Protein AF-A0A0U5NXQ2-F1 (afdb_monomer_lite)

Radius of gyration: 11.37 Å; chains: 1; bounding box: 31×27×22 Å

pLDDT: mean 83.94, std 10.57, range [35.78, 93.31]

Sequence (85 aa):
MEQYLIEIRDLKDLSKYITLLESFKLRGEIHIEHEILHADDILLMCEKCISRKVWLKVTEGEKRDENSILEYLRKNNLLVSGEGE

Foldseek 3Di:
DWKFWWAAADVLSLVLLQVLCVVFVWWWWKADDPDIDTSPPSVVCVVPRHRHTIMTGTDDTPPPPVVVSVVSCVVSVTTPDTPDD

Structure (mmCIF, N/CA/C/O backbone):
data_AF-A0A0U5NXQ2-F1
#
_entry.id   AF-A0A0U5NXQ2-F1
#
loop_
_atom_site.group_PDB
_atom_site.id
_atom_site.type_symbol
_atom_site.label_atom_id
_atom_site.label_alt_id
_atom_site.label_comp_id
_atom_site.label_asym_id
_atom_site.label_entity_id
_atom_site.label_seq_id
_atom_site.pdbx_PDB_ins_code
_atom_site.Cartn_x
_atom_site.Cartn_y
_atom_site.Cartn_z
_atom_site.occupancy
_atom_site.B_iso_or_equiv
_atom_site.auth_seq_id
_atom_site.auth_comp_id
_atom_site.auth_asym_id
_atom_site.auth_atom_id
_atom_site.pdbx_PDB_model_num
ATOM 1 N N . MET A 1 1 ? 14.342 -6.297 -4.927 1.00 62.47 1 MET A N 1
ATOM 2 C CA . MET A 1 1 ? 12.873 -6.146 -5.031 1.00 62.47 1 MET A CA 1
ATOM 3 C C . MET A 1 1 ? 12.437 -5.568 -3.708 1.00 62.47 1 MET A C 1
ATOM 5 O O . MET A 1 1 ? 12.702 -6.210 -2.703 1.00 62.47 1 MET A O 1
ATOM 9 N N . GLU A 1 2 ? 11.866 -4.369 -3.712 1.00 77.56 2 GLU A N 1
ATOM 10 C CA . GLU A 1 2 ? 11.522 -3.630 -2.491 1.00 77.56 2 GLU A CA 1
ATOM 11 C C . GLU A 1 2 ? 10.127 -4.038 -1.998 1.00 77.56 2 GLU A C 1
ATOM 13 O O . GLU A 1 2 ? 9.197 -4.187 -2.803 1.00 77.56 2 GLU A O 1
ATOM 18 N N . GLN A 1 3 ? 9.987 -4.242 -0.685 1.00 87.06 3 GLN A N 1
ATOM 19 C CA . GLN A 1 3 ? 8.723 -4.600 -0.041 1.00 87.06 3 GLN A CA 1
ATOM 20 C C . GLN A 1 3 ? 8.457 -3.710 1.177 1.00 87.06 3 GLN A C 1
ATOM 22 O O . GLN A 1 3 ? 9.303 -3.541 2.054 1.00 87.06 3 GLN A O 1
ATOM 27 N N . TYR A 1 4 ? 7.244 -3.165 1.248 1.00 88.62 4 TYR A N 1
ATOM 28 C CA . TYR A 1 4 ? 6.811 -2.281 2.325 1.00 88.62 4 TYR A CA 1
ATOM 29 C C . TYR A 1 4 ? 5.540 -2.826 2.969 1.00 88.62 4 TYR A C 1
ATOM 31 O O . TYR A 1 4 ? 4.535 -3.032 2.287 1.00 88.62 4 TYR A O 1
ATOM 39 N N . LEU A 1 5 ? 5.556 -3.015 4.288 1.00 91.25 5 LEU A N 1
ATOM 40 C CA . LEU A 1 5 ? 4.348 -3.311 5.046 1.00 91.25 5 LEU A CA 1
ATOM 41 C C . LEU A 1 5 ? 3.614 -1.998 5.294 1.00 91.25 5 LEU A C 1
ATOM 43 O O . LEU A 1 5 ? 4.075 -1.148 6.064 1.00 91.25 5 LEU A O 1
ATOM 47 N N . ILE A 1 6 ? 2.469 -1.841 4.644 1.00 91.56 6 ILE A N 1
ATOM 48 C CA . ILE A 1 6 ? 1.629 -0.652 4.746 1.00 91.56 6 ILE A CA 1
ATOM 49 C C . ILE A 1 6 ? 0.288 -0.989 5.393 1.00 91.56 6 ILE A C 1
ATOM 51 O O . ILE A 1 6 ? -0.168 -2.132 5.367 1.00 91.56 6 ILE A O 1
ATOM 55 N N . GLU A 1 7 ? -0.359 0.015 5.968 1.00 91.94 7 GLU A N 1
ATOM 56 C CA . GLU A 1 7 ? -1.707 -0.107 6.521 1.00 91.94 7 GLU A CA 1
ATOM 57 C C . GLU A 1 7 ? -2.577 1.035 5.999 1.00 91.94 7 GLU A C 1
ATOM 59 O O . GLU A 1 7 ? -2.259 2.211 6.179 1.00 91.94 7 GLU A O 1
ATOM 64 N N . ILE A 1 8 ? -3.683 0.684 5.342 1.00 90.38 8 ILE A N 1
ATOM 65 C CA . ILE A 1 8 ? -4.670 1.644 4.842 1.00 90.38 8 ILE A CA 1
ATOM 66 C C . ILE A 1 8 ? -5.859 1.595 5.795 1.00 90.38 8 ILE A C 1
ATOM 68 O O . ILE A 1 8 ? -6.679 0.688 5.716 1.00 90.38 8 ILE A O 1
ATOM 72 N N . ARG A 1 9 ? -5.962 2.537 6.735 1.00 89.56 9 ARG A N 1
ATOM 73 C CA . ARG A 1 9 ? -7.009 2.482 7.777 1.00 89.56 9 ARG A CA 1
ATOM 74 C C . ARG A 1 9 ? -8.343 3.052 7.320 1.00 89.56 9 ARG A C 1
ATOM 76 O O . ARG A 1 9 ? -9.392 2.594 7.760 1.00 89.56 9 ARG A O 1
ATOM 83 N N . ASP A 1 10 ? -8.297 4.047 6.445 1.00 90.00 10 ASP A N 1
ATOM 84 C CA . ASP A 1 10 ? -9.461 4.800 6.001 1.00 90.00 10 ASP A CA 1
ATOM 85 C C . ASP A 1 10 ? -9.269 5.361 4.580 1.00 90.00 10 ASP A C 1
ATOM 87 O O . ASP A 1 10 ? -8.221 5.202 3.949 1.00 90.00 10 ASP A O 1
ATOM 91 N N . LEU A 1 11 ? -10.300 6.039 4.068 1.00 88.88 11 LEU A N 1
ATOM 92 C CA . LEU A 1 11 ? -10.292 6.629 2.726 1.00 88.88 11 LEU A CA 1
ATOM 93 C C . LEU A 1 11 ? -9.242 7.740 2.548 1.00 88.88 11 LEU A C 1
ATOM 95 O O . LEU A 1 11 ? -8.806 7.987 1.424 1.00 88.88 11 LEU A O 1
ATOM 99 N N . LYS A 1 12 ? -8.814 8.418 3.621 1.00 91.00 12 LYS A N 1
ATOM 100 C CA . LYS A 1 12 ? -7.732 9.410 3.539 1.00 91.00 12 LYS A CA 1
ATOM 101 C C . LYS A 1 12 ? -6.397 8.711 3.343 1.00 91.00 12 LYS A C 1
ATOM 103 O O . LYS A 1 12 ? -5.601 9.166 2.528 1.00 91.00 12 LYS A O 1
ATOM 108 N N . ASP A 1 13 ? -6.158 7.612 4.052 1.00 91.69 13 ASP A N 1
ATOM 109 C CA . ASP A 1 13 ? -4.963 6.791 3.847 1.00 91.69 13 ASP A CA 1
ATOM 110 C C . ASP A 1 13 ? -4.947 6.189 2.427 1.00 91.69 13 ASP A C 1
ATOM 112 O O . ASP A 1 13 ? -3.910 6.225 1.764 1.00 91.69 13 ASP A O 1
ATOM 116 N N . LEU A 1 14 ? -6.105 5.772 1.897 1.00 90.69 14 LEU A N 1
ATOM 117 C CA . LEU A 1 14 ? -6.231 5.329 0.502 1.00 90.69 14 LEU A CA 1
ATOM 118 C C . LEU A 1 14 ? -5.884 6.451 -0.490 1.00 90.69 14 LEU A C 1
ATOM 120 O O . LEU A 1 14 ? -5.150 6.227 -1.447 1.00 90.69 14 LEU A O 1
ATOM 124 N N . SER A 1 15 ? -6.352 7.678 -0.249 1.00 92.06 15 SER A N 1
ATOM 125 C CA . SER A 1 15 ? -6.012 8.834 -1.091 1.00 92.06 15 SER A CA 1
ATOM 126 C C . SER A 1 15 ? -4.504 9.123 -1.113 1.00 92.06 15 SER A C 1
ATOM 128 O O . SER A 1 15 ? -3.938 9.388 -2.179 1.00 92.06 15 SER A O 1
ATOM 130 N N . LYS A 1 16 ? -3.824 9.013 0.035 1.00 93.31 16 LYS A N 1
ATOM 131 C CA . LYS A 1 16 ? -2.359 9.140 0.116 1.00 93.31 16 LYS A CA 1
ATOM 132 C C . LYS A 1 16 ? -1.649 8.006 -0.629 1.00 93.31 16 LYS A C 1
ATOM 134 O O . LYS A 1 16 ? -0.646 8.249 -1.291 1.00 93.31 16 LYS A O 1
ATOM 139 N N . TYR A 1 17 ? -2.172 6.783 -0.550 1.00 91.38 17 TYR A N 1
ATOM 140 C CA . TYR A 1 17 ? -1.649 5.641 -1.298 1.00 91.38 17 TYR A CA 1
ATOM 141 C C . TYR A 1 17 ? -1.771 5.838 -2.819 1.00 91.38 17 TYR A C 1
ATOM 143 O O . TYR A 1 17 ? -0.796 5.648 -3.537 1.00 91.38 17 TYR A O 1
ATOM 151 N N . ILE A 1 18 ? -2.919 6.311 -3.312 1.00 91.00 18 ILE A N 1
ATOM 152 C CA . ILE A 1 18 ? -3.098 6.648 -4.736 1.00 91.00 18 ILE A CA 1
ATOM 153 C C . ILE A 1 18 ? -2.072 7.709 -5.159 1.00 91.00 18 ILE A C 1
ATOM 155 O O . ILE A 1 18 ? -1.374 7.551 -6.158 1.00 91.00 18 ILE A O 1
ATOM 159 N N . THR A 1 19 ? -1.908 8.749 -4.335 1.00 91.94 19 THR A N 1
ATOM 160 C CA . THR A 1 19 ? -0.950 9.834 -4.591 1.00 91.94 19 THR A CA 1
ATOM 161 C C . THR A 1 19 ? 0.490 9.319 -4.658 1.00 91.94 19 THR A C 1
ATOM 163 O O . THR A 1 19 ? 1.274 9.800 -5.478 1.00 91.94 19 THR A O 1
ATOM 166 N N . LEU A 1 20 ? 0.855 8.347 -3.814 1.00 90.31 20 LEU A N 1
ATOM 167 C CA . LEU A 1 20 ? 2.146 7.661 -3.875 1.00 90.31 20 LEU A CA 1
ATOM 168 C C . LEU A 1 20 ? 2.328 6.973 -5.235 1.00 90.31 20 LEU A C 1
ATOM 170 O O . LEU A 1 20 ? 3.330 7.216 -5.906 1.00 90.31 20 LEU A O 1
ATOM 174 N N . LEU A 1 21 ? 1.365 6.150 -5.661 1.00 89.06 21 LEU A N 1
ATOM 175 C CA . LEU A 1 21 ? 1.463 5.435 -6.936 1.00 89.06 21 LEU A CA 1
ATOM 176 C C . LEU A 1 21 ? 1.648 6.394 -8.114 1.00 89.06 21 LEU A C 1
ATOM 178 O O . LEU A 1 21 ? 2.536 6.182 -8.937 1.00 89.06 21 LEU A O 1
ATOM 182 N N . GLU A 1 22 ? 0.879 7.483 -8.159 1.00 88.44 22 GLU A N 1
ATOM 183 C CA . GLU A 1 22 ? 0.972 8.481 -9.228 1.00 88.44 22 GLU A CA 1
ATOM 184 C C . GLU A 1 22 ? 2.290 9.269 -9.188 1.00 88.44 22 GLU A C 1
ATOM 186 O O . GLU A 1 22 ? 2.954 9.434 -10.214 1.00 88.44 22 GLU A O 1
ATOM 191 N N . SER A 1 23 ? 2.712 9.730 -8.005 1.00 86.56 23 SER A N 1
ATOM 192 C CA . SER A 1 23 ? 3.897 10.595 -7.847 1.00 86.56 23 SER A CA 1
ATOM 193 C C . SER A 1 23 ? 5.201 9.893 -8.217 1.00 86.56 23 SER A C 1
ATOM 195 O O . SER A 1 23 ? 6.138 10.522 -8.726 1.00 86.56 23 SER A O 1
ATOM 197 N N . PHE A 1 24 ? 5.260 8.592 -7.944 1.00 84.12 24 PHE A N 1
ATOM 198 C CA . PHE A 1 24 ? 6.428 7.749 -8.177 1.00 84.12 24 PHE A CA 1
ATOM 199 C C . PHE A 1 24 ? 6.281 6.865 -9.424 1.00 84.12 24 PHE A C 1
ATOM 201 O O . PHE A 1 24 ? 7.235 6.177 -9.799 1.00 84.12 24 PHE A O 1
ATOM 208 N N . LYS A 1 25 ? 5.114 6.921 -10.089 1.00 85.12 25 LYS A N 1
ATOM 209 C CA . LYS A 1 25 ? 4.716 6.045 -11.200 1.00 85.12 25 LYS A CA 1
ATOM 210 C C . LYS A 1 25 ? 5.004 4.578 -10.877 1.00 85.12 25 LYS A C 1
ATOM 212 O O . LYS A 1 25 ? 5.656 3.872 -11.648 1.00 85.12 25 LYS A O 1
ATOM 217 N N . LEU A 1 26 ? 4.587 4.166 -9.682 1.00 84.56 26 LEU A N 1
ATOM 218 C CA . LEU A 1 26 ? 4.869 2.834 -9.165 1.00 84.56 26 LEU A CA 1
ATOM 219 C C . LEU A 1 26 ? 3.948 1.818 -9.813 1.00 84.56 26 LEU A C 1
ATOM 221 O O . LEU A 1 26 ? 2.747 2.043 -9.959 1.00 84.56 26 LEU A O 1
ATOM 225 N N . ARG A 1 27 ? 4.526 0.667 -10.127 1.00 86.25 27 ARG A N 1
ATOM 226 C CA . ARG A 1 27 ? 3.793 -0.561 -10.405 1.00 86.25 27 ARG A CA 1
ATOM 227 C C . ARG A 1 27 ? 4.273 -1.628 -9.452 1.00 86.25 27 ARG A C 1
ATOM 229 O O . ARG A 1 27 ? 5.447 -1.668 -9.072 1.00 86.25 27 ARG A O 1
ATOM 236 N N . GLY A 1 28 ? 3.347 -2.472 -9.043 1.00 88.00 28 GLY A N 1
ATOM 237 C CA . GLY A 1 28 ? 3.624 -3.440 -8.013 1.00 88.00 28 GLY A CA 1
ATOM 238 C C . GLY A 1 28 ? 2.460 -4.362 -7.746 1.00 88.00 28 GLY A C 1
ATOM 239 O O . GLY A 1 28 ? 1.417 -4.320 -8.400 1.00 88.00 28 GLY A O 1
ATOM 240 N N . GLU A 1 29 ? 2.680 -5.185 -6.743 1.00 92.12 29 GLU A N 1
ATOM 241 C CA . GLU A 1 29 ? 1.749 -6.179 -6.255 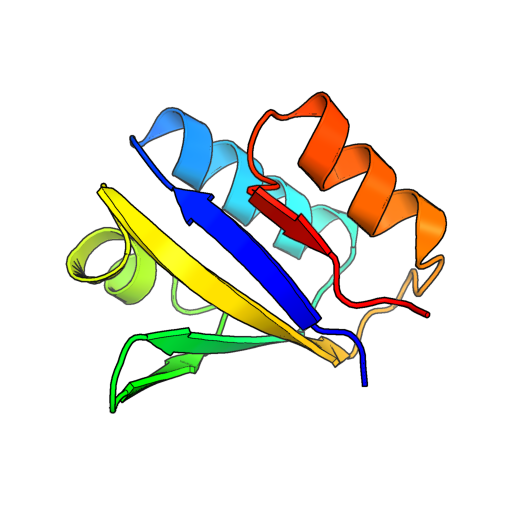1.00 92.12 29 GLU A CA 1
ATOM 242 C C . GLU A 1 29 ? 1.417 -5.837 -4.804 1.00 92.12 29 GLU A C 1
ATOM 244 O O . GLU A 1 29 ? 2.281 -5.411 -4.034 1.00 92.12 29 GLU A O 1
ATOM 249 N N . ILE A 1 30 ? 0.163 -6.025 -4.423 1.00 90.62 30 ILE A N 1
ATOM 250 C CA . ILE A 1 30 ? -0.285 -5.962 -3.040 1.00 90.62 30 ILE A CA 1
ATOM 251 C C . ILE A 1 30 ? -0.576 -7.388 -2.600 1.00 90.62 30 ILE A C 1
ATOM 253 O O . ILE A 1 30 ? -1.443 -8.057 -3.156 1.00 90.62 30 ILE A O 1
ATOM 257 N N . HIS A 1 31 ? 0.171 -7.859 -1.608 1.00 90.44 31 HIS A N 1
ATOM 258 C CA . HIS A 1 31 ? 0.002 -9.188 -1.041 1.00 90.44 31 HIS 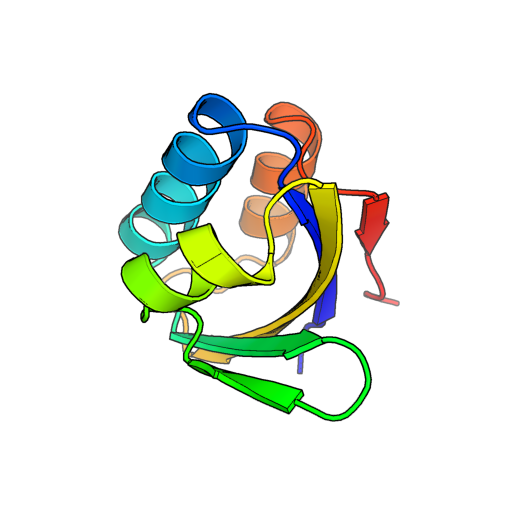A CA 1
ATOM 259 C C . HIS A 1 31 ? -0.822 -9.090 0.244 1.00 90.44 31 HIS A C 1
ATOM 261 O O . HIS A 1 31 ? -0.440 -8.396 1.195 1.00 90.44 31 HIS A O 1
ATOM 267 N N . ILE A 1 32 ? -1.950 -9.801 0.263 1.00 87.06 32 ILE A N 1
ATOM 268 C CA . ILE A 1 32 ? -2.903 -9.845 1.375 1.00 87.06 32 ILE A CA 1
ATOM 269 C C . ILE A 1 32 ? -3.214 -11.306 1.657 1.00 87.06 32 ILE A C 1
ATOM 271 O O . ILE A 1 32 ? -3.905 -11.949 0.875 1.00 87.06 32 ILE A O 1
ATOM 275 N N . GLU A 1 33 ? -2.734 -11.837 2.778 1.00 82.62 33 GLU A N 1
ATOM 276 C CA . GLU A 1 33 ? -2.974 -13.235 3.168 1.00 82.62 33 GLU A CA 1
ATOM 277 C C . GLU A 1 33 ? -2.596 -14.234 2.048 1.00 82.62 33 GLU A C 1
ATOM 279 O O . GLU A 1 33 ? -1.412 -14.486 1.835 1.00 82.62 33 GLU A O 1
ATOM 284 N N . HIS A 1 34 ? -3.584 -14.786 1.331 1.00 82.56 34 HIS A N 1
ATOM 285 C CA . HIS A 1 34 ? -3.411 -15.731 0.217 1.00 82.56 34 HIS A CA 1
ATOM 286 C C . HIS A 1 34 ? -3.721 -15.120 -1.162 1.00 82.56 34 HIS A C 1
ATOM 288 O O . HIS A 1 34 ? -3.782 -15.844 -2.156 1.00 82.56 34 HIS A O 1
ATOM 294 N N . GLU A 1 35 ? -3.941 -13.808 -1.234 1.00 87.69 35 GLU A N 1
ATOM 295 C CA . GLU A 1 35 ? -4.289 -13.083 -2.452 1.00 87.69 35 GLU A CA 1
ATOM 296 C C . GLU A 1 35 ? -3.162 -12.137 -2.881 1.00 87.69 35 GLU A C 1
ATOM 298 O O . GLU A 1 35 ? -2.478 -11.521 -2.057 1.00 87.69 35 GLU A O 1
ATOM 303 N N . ILE A 1 36 ? -2.990 -12.012 -4.198 1.00 90.69 36 ILE A N 1
ATOM 304 C CA . ILE A 1 36 ? -2.078 -11.058 -4.830 1.00 90.69 36 ILE A CA 1
ATOM 305 C C . ILE A 1 36 ? -2.923 -10.168 -5.731 1.00 90.69 36 ILE A C 1
ATOM 307 O O . ILE A 1 36 ? -3.627 -10.663 -6.611 1.00 90.69 36 ILE A O 1
ATOM 311 N N . LEU A 1 37 ? -2.869 -8.864 -5.484 1.00 90.19 37 LEU A N 1
ATOM 312 C CA . LEU A 1 37 ? -3.606 -7.848 -6.225 1.00 90.19 37 LEU A CA 1
ATOM 313 C C . LEU A 1 37 ? -2.638 -6.940 -6.979 1.00 90.19 37 LEU A C 1
ATOM 315 O O . LEU A 1 37 ? -1.505 -6.732 -6.545 1.00 90.19 37 LEU A O 1
ATOM 319 N N . HIS A 1 38 ? -3.096 -6.345 -8.074 1.00 90.69 38 HIS A N 1
ATOM 320 C CA . HIS A 1 38 ? -2.359 -5.265 -8.722 1.00 90.69 38 HIS A CA 1
ATOM 321 C C . HIS A 1 38 ? -2.436 -4.000 -7.865 1.00 90.69 38 HIS A C 1
ATOM 323 O O . HIS A 1 38 ? -3.519 -3.604 -7.437 1.00 90.69 38 HIS A O 1
ATOM 329 N N . ALA A 1 39 ? -1.290 -3.366 -7.607 1.00 88.31 39 ALA A N 1
ATOM 330 C CA . ALA A 1 39 ? -1.220 -2.159 -6.782 1.00 88.31 39 ALA A CA 1
ATOM 331 C C . ALA A 1 39 ? -2.065 -1.001 -7.353 1.00 88.31 39 ALA A C 1
ATOM 333 O O . ALA A 1 39 ? -2.615 -0.206 -6.597 1.00 88.31 39 ALA A O 1
ATOM 334 N N . ASP A 1 40 ? -2.203 -0.924 -8.678 1.00 88.00 40 ASP A N 1
ATOM 335 C CA . ASP A 1 40 ? -2.998 0.086 -9.381 1.00 88.00 40 ASP A CA 1
ATOM 336 C C . ASP A 1 40 ? -4.515 -0.189 -9.406 1.00 88.00 40 ASP A C 1
ATOM 338 O O . ASP A 1 40 ? -5.284 0.695 -9.792 1.00 88.00 40 ASP A O 1
ATOM 342 N N . ASP A 1 41 ? -4.980 -1.353 -8.934 1.00 90.31 41 ASP A N 1
ATOM 343 C CA . ASP A 1 41 ? -6.412 -1.658 -8.833 1.00 90.31 41 ASP A CA 1
ATOM 344 C C . ASP A 1 41 ? -7.033 -1.016 -7.579 1.00 90.31 41 ASP A C 1
ATOM 346 O O . ASP A 1 41 ? -7.294 -1.652 -6.555 1.00 90.31 41 ASP A O 1
ATOM 350 N N . ILE A 1 42 ? -7.254 0.298 -7.653 1.00 85.69 42 ILE A N 1
ATOM 351 C CA . ILE A 1 42 ? -7.717 1.121 -6.526 1.00 85.69 42 ILE A CA 1
ATOM 352 C C . ILE A 1 42 ? -9.080 0.672 -5.981 1.00 85.69 42 ILE A C 1
ATOM 354 O O . ILE A 1 42 ? -9.327 0.777 -4.777 1.00 85.69 42 ILE A O 1
ATOM 358 N N . LEU A 1 43 ? -9.971 0.173 -6.844 1.00 86.25 43 LEU A N 1
ATOM 359 C CA . LEU A 1 43 ? -11.289 -0.305 -6.421 1.00 86.25 43 LEU A CA 1
ATOM 360 C C . LEU A 1 43 ? -11.149 -1.546 -5.544 1.00 86.25 43 LEU A C 1
ATOM 362 O O . LEU A 1 43 ? -11.712 -1.597 -4.449 1.00 86.25 43 LEU A O 1
ATOM 366 N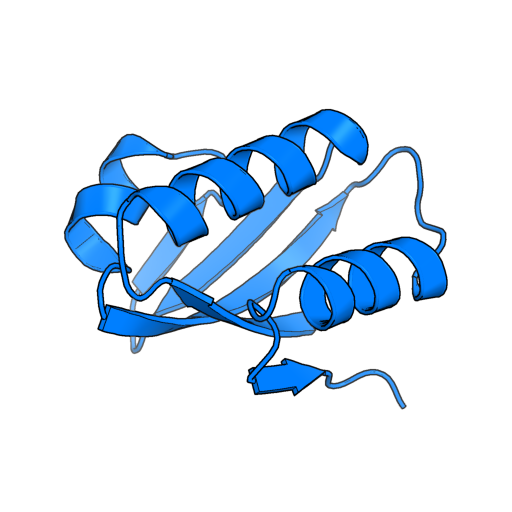 N . LEU A 1 44 ? -10.342 -2.506 -5.989 1.00 86.69 44 LEU A N 1
ATOM 367 C CA . LEU A 1 44 ? -10.094 -3.729 -5.241 1.00 86.69 44 LEU A CA 1
ATOM 368 C C . LEU A 1 44 ? -9.306 -3.456 -3.953 1.00 86.69 44 LEU A C 1
ATOM 370 O O . LEU A 1 44 ? -9.598 -4.042 -2.910 1.00 86.69 44 LEU A O 1
ATOM 374 N N . MET A 1 45 ? -8.378 -2.495 -3.991 1.00 84.25 45 MET A N 1
ATOM 375 C CA . MET A 1 45 ? -7.679 -1.986 -2.808 1.00 84.25 45 MET A CA 1
ATOM 376 C C . MET A 1 45 ? -8.646 -1.401 -1.773 1.00 84.25 45 MET A C 1
ATOM 378 O O . MET A 1 45 ? -8.524 -1.669 -0.579 1.00 84.25 45 MET A O 1
ATOM 382 N N . CYS A 1 46 ? -9.628 -0.614 -2.214 1.00 84.56 46 CYS A N 1
ATOM 383 C CA . CYS A 1 46 ? -10.643 -0.051 -1.329 1.00 84.56 46 CYS A CA 1
ATOM 384 C C . CYS A 1 46 ? -11.509 -1.143 -0.683 1.00 84.56 46 CYS A C 1
ATOM 386 O O . CYS A 1 46 ? -11.829 -1.048 0.500 1.00 84.56 46 CYS A O 1
ATOM 388 N N . GLU A 1 47 ? -11.886 -2.175 -1.440 1.00 86.62 47 GLU A N 1
ATOM 389 C CA . GLU A 1 47 ? -12.729 -3.268 -0.946 1.00 86.62 47 GLU A CA 1
ATOM 390 C C . GLU A 1 47 ? -11.981 -4.180 0.038 1.00 86.62 47 GLU A C 1
ATOM 392 O O . GLU A 1 47 ? -12.524 -4.560 1.077 1.00 86.62 47 GLU A O 1
ATOM 397 N N . LYS A 1 48 ? -10.729 -4.527 -0.279 1.00 83.94 48 LYS A N 1
ATOM 398 C CA . LYS A 1 48 ? -10.004 -5.603 0.407 1.00 83.94 48 LYS A CA 1
ATOM 399 C C . LYS A 1 48 ? -8.966 -5.132 1.418 1.00 83.94 48 LYS A C 1
ATOM 401 O O . LYS A 1 48 ? -8.664 -5.883 2.343 1.00 83.94 48 LYS A O 1
ATOM 406 N N . CYS A 1 49 ? -8.421 -3.923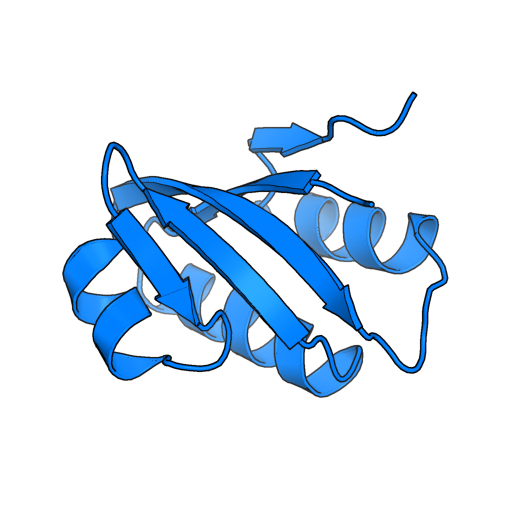 1.278 1.00 83.56 49 CYS A N 1
ATOM 407 C CA . CYS A 1 49 ? -7.257 -3.488 2.064 1.00 83.56 49 CYS A CA 1
ATOM 408 C C . CYS A 1 49 ? -7.594 -2.539 3.212 1.00 83.56 49 CYS A C 1
ATOM 410 O O . CYS A 1 49 ? -6.748 -2.341 4.086 1.00 83.56 49 CYS A O 1
ATOM 412 N N . ILE A 1 50 ? -8.790 -1.939 3.233 1.00 84.69 50 ILE A N 1
ATOM 413 C CA . ILE A 1 50 ? -9.162 -1.020 4.313 1.00 84.69 50 ILE A CA 1
ATOM 414 C C . ILE A 1 50 ? -9.149 -1.764 5.654 1.00 84.69 50 ILE A C 1
ATOM 416 O O . ILE A 1 50 ? -9.714 -2.847 5.796 1.00 84.69 50 ILE A O 1
ATOM 420 N N . SER A 1 51 ? -8.503 -1.155 6.650 1.00 84.88 51 SER A N 1
ATOM 421 C CA . SER A 1 51 ? -8.260 -1.714 7.986 1.00 84.88 51 SER A CA 1
ATOM 422 C C . SER A 1 51 ? -7.424 -3.001 8.001 1.00 84.88 51 SER A C 1
ATOM 424 O O . SER A 1 51 ? -7.463 -3.744 8.983 1.00 84.88 51 SER A O 1
ATOM 426 N N . ARG A 1 52 ? -6.646 -3.271 6.944 1.00 85.94 52 ARG A N 1
ATOM 427 C CA . ARG A 1 52 ? -5.708 -4.399 6.885 1.00 85.94 52 ARG A CA 1
ATOM 428 C C . ARG A 1 52 ? -4.272 -3.923 6.694 1.00 85.94 52 ARG A C 1
ATOM 430 O O . ARG A 1 52 ? -4.008 -2.901 6.061 1.00 85.94 52 ARG A O 1
ATOM 437 N N . LYS A 1 53 ? -3.340 -4.718 7.221 1.00 89.00 53 LYS A N 1
ATOM 438 C CA . LYS A 1 53 ? -1.912 -4.605 6.922 1.00 89.00 53 LYS A CA 1
ATOM 439 C C . LYS A 1 53 ? -1.617 -5.427 5.682 1.00 89.00 53 LYS A C 1
ATOM 441 O O . LYS A 1 53 ? -1.979 -6.601 5.631 1.00 89.00 53 LYS A O 1
ATOM 446 N N . VAL A 1 54 ? -0.982 -4.809 4.699 1.00 89.69 54 VAL A N 1
ATOM 447 C CA . VAL A 1 54 ? -0.724 -5.418 3.396 1.00 89.69 54 VAL A CA 1
ATOM 448 C C . VAL A 1 54 ? 0.712 -5.155 2.974 1.00 89.69 54 VAL A C 1
ATOM 450 O O . VAL A 1 54 ? 1.297 -4.129 3.324 1.00 89.69 54 VAL A O 1
ATOM 453 N N . TRP A 1 55 ? 1.284 -6.085 2.220 1.00 91.00 55 TRP A N 1
ATOM 454 C CA . TRP A 1 55 ? 2.629 -5.927 1.684 1.00 91.00 55 TRP A CA 1
ATOM 455 C C . TRP A 1 55 ? 2.559 -5.326 0.288 1.00 91.00 55 TRP A C 1
ATOM 457 O O . TRP A 1 55 ? 2.070 -5.966 -0.640 1.00 91.00 55 TRP A O 1
ATOM 467 N N . LEU A 1 56 ? 3.059 -4.103 0.141 1.00 90.31 56 LEU A N 1
ATOM 468 C CA . LEU A 1 56 ? 3.304 -3.479 -1.151 1.00 90.31 56 LEU A CA 1
ATOM 469 C C . LEU A 1 56 ? 4.668 -3.926 -1.662 1.00 90.31 56 LEU A C 1
ATOM 471 O O . LEU A 1 56 ? 5.700 -3.537 -1.118 1.00 90.31 56 LEU A O 1
ATOM 475 N N . LYS A 1 57 ? 4.668 -4.704 -2.736 1.00 90.12 57 LYS A N 1
ATOM 476 C CA . LYS A 1 57 ? 5.866 -5.136 -3.442 1.00 90.12 57 LYS A CA 1
ATOM 477 C C . LYS A 1 57 ? 6.011 -4.330 -4.721 1.00 90.12 57 LYS A C 1
ATOM 479 O O . LYS A 1 57 ? 5.187 -4.438 -5.626 1.00 90.12 57 LYS A O 1
ATOM 484 N N . VAL A 1 58 ? 7.063 -3.527 -4.809 1.00 86.56 58 VAL A N 1
ATOM 485 C CA . VAL A 1 58 ? 7.301 -2.663 -5.971 1.00 86.56 58 VAL A CA 1
ATOM 486 C C . VAL A 1 58 ? 8.074 -3.437 -7.037 1.00 86.56 58 VAL A C 1
ATOM 488 O O . VAL A 1 58 ? 9.141 -3.997 -6.776 1.00 86.56 58 VAL A O 1
ATOM 491 N N . THR A 1 59 ? 7.531 -3.474 -8.255 1.00 81.38 59 THR A N 1
ATOM 492 C CA . THR A 1 59 ? 8.138 -4.140 -9.418 1.00 81.38 59 THR A CA 1
ATOM 493 C C . THR A 1 59 ? 8.725 -3.124 -10.402 1.00 81.38 59 THR A C 1
ATOM 495 O O . THR A 1 59 ? 9.829 -3.330 -10.916 1.00 81.38 59 THR A O 1
ATOM 498 N N . GLU A 1 60 ? 8.074 -1.974 -10.596 1.00 75.06 60 GLU A N 1
ATOM 499 C CA . GLU A 1 60 ? 8.551 -0.880 -11.454 1.00 75.06 60 GLU A CA 1
ATOM 500 C C . GLU A 1 60 ? 8.324 0.495 -10.804 1.00 75.06 60 GLU A C 1
ATOM 502 O O . GLU A 1 60 ? 7.387 0.686 -10.033 1.00 75.06 60 GLU A O 1
ATOM 507 N N . GLY A 1 61 ? 9.180 1.467 -11.130 1.00 67.25 61 GLY A N 1
ATOM 508 C CA . GLY A 1 61 ? 9.049 2.861 -10.698 1.00 67.25 61 GLY A CA 1
ATOM 509 C C . GLY A 1 61 ? 10.015 3.756 -11.474 1.00 67.25 61 GLY A C 1
ATOM 510 O O . GLY A 1 61 ? 11.184 3.407 -11.628 1.00 67.25 61 GLY A O 1
ATOM 511 N N . GLU A 1 62 ? 9.547 4.895 -11.993 1.00 62.28 62 GLU A N 1
ATOM 512 C CA . GLU A 1 62 ? 10.409 5.829 -12.748 1.00 62.28 62 GLU A CA 1
ATOM 513 C C . GLU A 1 62 ? 11.329 6.646 -11.822 1.00 62.28 62 GLU A C 1
ATOM 515 O O . GLU A 1 62 ? 12.393 7.096 -12.241 1.00 62.28 62 GLU A O 1
ATOM 520 N N . LYS A 1 63 ? 10.945 6.807 -10.549 1.00 59.28 63 LYS A N 1
ATOM 521 C CA . LYS A 1 63 ? 11.730 7.470 -9.496 1.00 59.28 63 LYS A CA 1
ATOM 522 C C . LYS A 1 63 ? 12.080 6.468 -8.391 1.00 59.28 63 LYS A C 1
ATOM 524 O O . LYS A 1 63 ? 11.565 6.565 -7.282 1.00 59.28 63 LYS A O 1
ATOM 529 N N . ARG A 1 64 ? 12.928 5.484 -8.712 1.00 59.94 64 ARG A N 1
ATOM 530 C CA . ARG A 1 64 ? 13.497 4.496 -7.767 1.00 59.94 64 ARG A CA 1
ATOM 531 C C . ARG A 1 64 ? 14.555 5.114 -6.845 1.00 59.94 64 ARG A C 1
ATOM 533 O O . ARG A 1 64 ? 15.668 4.612 -6.738 1.00 59.94 64 ARG A O 1
ATOM 540 N N . ASP A 1 65 ? 14.229 6.228 -6.210 1.00 66.50 65 ASP A N 1
ATOM 541 C CA . ASP A 1 65 ? 14.973 6.638 -5.027 1.00 66.50 65 ASP A CA 1
ATOM 542 C C . ASP A 1 65 ? 14.241 6.000 -3.843 1.00 66.50 65 ASP A C 1
ATOM 544 O O . ASP A 1 65 ? 13.221 6.513 -3.383 1.00 66.50 65 ASP A O 1
ATOM 548 N N . GLU A 1 66 ? 14.694 4.813 -3.436 1.00 65.88 66 GLU A N 1
ATOM 549 C CA . GLU A 1 66 ? 14.127 3.998 -2.344 1.00 65.88 66 GLU A CA 1
ATOM 550 C C . GLU A 1 66 ? 13.844 4.846 -1.093 1.00 65.88 66 GLU A C 1
ATOM 552 O O . GLU A 1 66 ? 12.759 4.787 -0.502 1.00 65.88 66 GLU A O 1
ATOM 557 N N . ASN A 1 67 ? 14.787 5.736 -0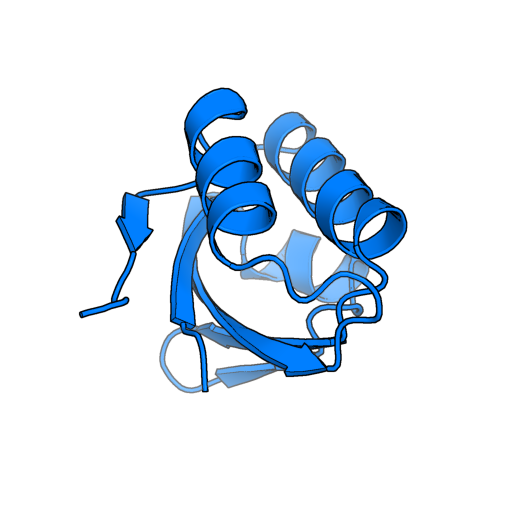.763 1.00 72.06 67 ASN A N 1
ATOM 558 C CA . ASN A 1 67 ? 14.659 6.695 0.329 1.00 72.06 67 ASN A CA 1
ATOM 559 C C . ASN A 1 67 ? 13.418 7.578 0.177 1.00 72.06 67 ASN A C 1
ATOM 561 O O . ASN A 1 67 ? 12.700 7.791 1.147 1.00 72.06 67 ASN A O 1
ATOM 565 N N . SER A 1 68 ? 13.092 8.026 -1.035 1.00 81.81 68 SER A N 1
ATOM 566 C CA . SER A 1 68 ? 11.948 8.912 -1.267 1.00 81.81 68 SER A CA 1
ATOM 567 C C . SER A 1 68 ? 10.597 8.211 -1.072 1.00 81.81 68 SER A C 1
ATOM 569 O O . SER A 1 68 ? 9.663 8.825 -0.548 1.00 81.81 68 SER A O 1
ATOM 571 N N . ILE A 1 69 ? 10.472 6.935 -1.458 1.00 84.81 69 ILE A N 1
ATOM 572 C CA . ILE A 1 69 ? 9.238 6.151 -1.251 1.00 84.81 69 ILE A CA 1
ATOM 573 C C . ILE A 1 69 ? 9.046 5.890 0.243 1.00 84.81 69 ILE A C 1
ATOM 575 O O . ILE A 1 69 ? 7.967 6.125 0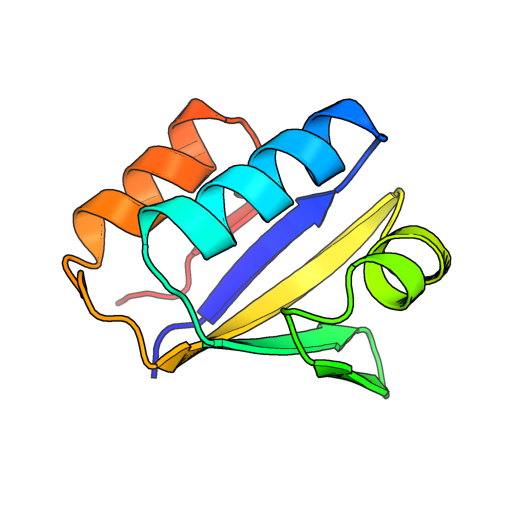.797 1.00 84.81 69 ILE A O 1
ATOM 579 N N . LEU A 1 70 ? 10.111 5.454 0.914 1.00 86.00 70 LEU A N 1
ATOM 580 C CA . LEU A 1 70 ? 10.088 5.133 2.333 1.00 86.00 70 LEU A CA 1
ATOM 581 C C . LEU A 1 70 ? 9.838 6.386 3.192 1.00 86.00 70 LEU A C 1
ATOM 583 O O . LEU A 1 70 ? 9.020 6.352 4.117 1.00 86.00 70 LEU A O 1
ATOM 587 N N . GLU A 1 71 ? 10.453 7.519 2.847 1.00 88.12 71 GLU A N 1
ATOM 588 C CA . GLU A 1 71 ? 10.171 8.822 3.457 1.00 88.12 71 GLU A CA 1
ATOM 589 C C . GLU A 1 71 ? 8.720 9.258 3.241 1.00 88.12 71 GLU A C 1
ATOM 591 O O . GLU A 1 71 ? 8.078 9.724 4.189 1.00 88.12 71 GLU A O 1
ATOM 596 N N . TYR A 1 72 ? 8.165 9.074 2.036 1.00 90.19 72 TYR A N 1
ATOM 597 C CA . TYR A 1 72 ? 6.762 9.391 1.769 1.00 90.19 72 TYR A CA 1
ATOM 598 C C . TYR A 1 72 ? 5.830 8.557 2.650 1.00 90.19 72 TYR A C 1
ATOM 600 O O . TYR A 1 72 ? 4.938 9.115 3.297 1.00 90.19 72 TYR A O 1
ATOM 608 N N . LEU A 1 73 ? 6.034 7.237 2.702 1.00 90.00 73 LEU A N 1
ATOM 609 C CA . LEU A 1 73 ? 5.210 6.320 3.491 1.00 90.00 73 LEU A CA 1
ATOM 610 C C . LEU A 1 73 ? 5.277 6.649 4.991 1.00 90.00 73 LEU A C 1
ATOM 612 O O . LEU A 1 73 ? 4.237 6.665 5.659 1.00 90.00 73 LEU A O 1
ATOM 616 N N . ARG A 1 74 ? 6.470 6.980 5.512 1.00 89.56 74 ARG A N 1
ATOM 617 C CA . ARG A 1 74 ? 6.660 7.439 6.901 1.00 89.56 74 ARG A CA 1
ATOM 618 C C . ARG A 1 74 ? 5.937 8.757 7.165 1.00 89.56 74 ARG A C 1
ATOM 620 O O . ARG A 1 74 ? 5.134 8.835 8.090 1.00 89.56 74 ARG A O 1
ATOM 627 N N . LYS A 1 75 ? 6.164 9.780 6.335 1.00 91.19 75 LYS A N 1
ATOM 628 C CA . LYS A 1 75 ? 5.565 11.118 6.492 1.00 91.19 75 LYS A CA 1
ATOM 629 C C . LYS A 1 75 ? 4.035 11.085 6.466 1.00 91.19 75 LYS A C 1
ATOM 631 O O . LYS A 1 75 ? 3.385 11.906 7.109 1.00 91.19 75 LYS A O 1
ATOM 636 N N . ASN A 1 76 ? 3.464 10.141 5.725 1.00 89.56 76 ASN A N 1
ATOM 637 C CA . ASN A 1 76 ? 2.023 10.000 5.545 1.00 89.56 76 ASN A CA 1
ATOM 638 C C . ASN A 1 76 ? 1.348 9.043 6.542 1.00 89.56 76 ASN A C 1
ATOM 640 O O . ASN A 1 76 ? 0.121 8.904 6.490 1.00 89.56 76 ASN A O 1
ATOM 644 N N . ASN A 1 77 ? 2.114 8.453 7.471 1.00 89.44 77 ASN A N 1
ATOM 645 C CA . ASN A 1 77 ? 1.670 7.438 8.435 1.00 89.44 77 ASN A CA 1
ATOM 646 C C . ASN A 1 77 ? 1.041 6.198 7.776 1.00 89.44 77 ASN A C 1
ATOM 648 O O . ASN A 1 77 ? 0.085 5.642 8.317 1.00 89.44 77 ASN A O 1
ATOM 652 N N . LEU A 1 78 ? 1.563 5.805 6.610 1.00 88.38 78 LEU A N 1
ATOM 653 C CA . LEU A 1 78 ? 1.162 4.593 5.890 1.00 88.38 78 LEU A CA 1
ATOM 654 C C . LEU A 1 78 ? 2.082 3.407 6.199 1.00 88.38 78 LEU A C 1
ATOM 656 O O . LEU A 1 78 ? 1.650 2.263 6.103 1.00 88.38 78 LEU A O 1
ATOM 660 N N . LEU A 1 79 ? 3.349 3.670 6.544 1.00 90.00 79 LEU A N 1
ATOM 661 C CA . LEU A 1 79 ? 4.340 2.629 6.818 1.00 90.00 79 LEU A CA 1
ATOM 662 C C . LEU A 1 79 ? 4.118 2.000 8.198 1.00 90.00 79 LEU A C 1
ATOM 664 O O . LEU A 1 79 ? 4.148 2.703 9.208 1.00 90.00 79 LEU A O 1
ATOM 668 N N . VAL A 1 80 ? 3.996 0.675 8.238 1.00 84.62 80 VAL A N 1
ATOM 669 C CA . VAL A 1 80 ? 4.051 -0.120 9.475 1.00 84.62 80 VAL A CA 1
ATOM 670 C C . VAL A 1 80 ? 5.464 -0.647 9.702 1.00 84.62 80 VAL A C 1
ATOM 672 O O . VAL A 1 80 ? 5.990 -0.542 10.805 1.00 84.62 80 VAL A O 1
ATOM 675 N N . SER A 1 81 ? 6.082 -1.201 8.656 1.00 79.06 81 SER A N 1
ATOM 676 C CA . SER A 1 81 ? 7.475 -1.652 8.651 1.00 79.06 81 SER A CA 1
ATOM 677 C C . SER A 1 81 ? 8.011 -1.634 7.220 1.00 79.06 81 SER A C 1
ATOM 679 O O . SER A 1 81 ? 7.264 -1.891 6.279 1.00 79.06 81 SER A O 1
ATOM 681 N N . GLY A 1 82 ? 9.288 -1.316 7.039 1.00 68.06 82 GLY A N 1
ATOM 682 C CA . GLY A 1 82 ? 9.972 -1.494 5.758 1.00 68.06 82 GLY A CA 1
ATOM 683 C C . GLY A 1 82 ? 10.979 -2.625 5.900 1.00 68.06 82 GLY A C 1
ATOM 684 O O . GLY A 1 82 ? 11.782 -2.571 6.825 1.00 68.06 82 GLY A O 1
ATOM 685 N N . GLU A 1 83 ? 10.931 -3.623 5.020 1.00 58.88 83 GLU A N 1
ATOM 686 C CA . GLU A 1 83 ? 12.060 -4.536 4.816 1.00 58.88 83 GLU A CA 1
ATOM 687 C C . GLU A 1 83 ? 12.839 -4.034 3.596 1.00 58.88 83 GLU A C 1
ATOM 689 O O . GLU A 1 83 ? 12.642 -4.466 2.462 1.00 58.88 83 GLU A O 1
ATOM 694 N N . GLY A 1 84 ? 13.677 -3.037 3.853 1.00 50.34 84 GLY A N 1
ATOM 695 C CA . GLY A 1 84 ? 14.918 -2.793 3.129 1.00 50.34 84 GLY A CA 1
ATOM 696 C C . GLY A 1 84 ? 16.025 -2.991 4.161 1.00 50.34 84 GLY A C 1
ATOM 697 O O . GLY A 1 84 ? 15.805 -2.637 5.319 1.00 50.34 84 GLY A O 1
ATOM 698 N N . GLU A 1 85 ? 17.111 -3.652 3.770 1.00 35.78 85 GLU A N 1
ATOM 699 C CA . GLU A 1 85 ? 18.270 -4.025 4.608 1.00 35.78 85 GLU A CA 1
ATOM 700 C C . GLU A 1 85 ? 18.627 -3.069 5.765 1.00 35.78 85 GLU A C 1
ATOM 702 O O . GLU A 1 85 ? 18.619 -1.830 5.578 1.00 35.78 85 GLU A O 1
#

Secondary structure (DSSP, 8-state):
-EEEEEEE-SHHHHHHHHHHHHHHT-EEEEEETTEEEETT-HHHHHHHSBTEEEEEEEEE-SS--HHHHHHHHHHTT-EEEEE--